Protein AF-A0A1B6P5V5-F1 (afdb_monomer_lite)

Foldseek 3Di:
DCPPDVPLVVLLVVLVVLLVVVVVVLVVVVVVVVVVDDPPPDPDDPVLVCLLVVLSVVLVVVSVVLSVVLVVLSVVQSVVCVVPVVCSVVNVVVSVVSVVVSVVSVVVSVVSNVVSDPPDD

InterPro domains:
  IPR000245 V-ATPase proteolipid subunit [PR00122] (13-37)
  IPR000245 V-ATPase proteolipid subunit [PR00122] (64-90)
  IPR000245 V-ATPase proteolipid subunit [PR00122] (91-114)
  IPR002379 V-ATPase proteolipid subunit C-like domain [PF00137] (57-112)
  IPR011555 V-ATPase proteolipid subunit C, eukaryotic [TIGR01100] (1-78)
  IPR035921 F/V-ATP synthase subunit C superfamily [G3DSA:1.20.120.610] (1-117)
  IPR035921 F/V-ATP synthase subunit C superfamily [SSF81333] (44-113)

Radius of gyration: 19.54 Å; chains: 1; bounding box: 45×22×52 Å

Sequence (121 aa):
MGVMCLKLVMKSIIPVVMAEVLGICGLIITIIISTRINPKAKPYYLFDGYVHLSSRLACGLARLTADMAIDIIRDAGVRANAQQPRLFVGMILILIFAEALTLYGLIVDIILSSSCWPISR

Organism: Sorghum bicolor (NCBI:txid4558)

Secondary structure (DSSP, 8-state):
-TTS-HHHHHHHHHHHHHHHHHHHHHHHHHHHHHTT--TTTS---HHHHHHHHHHHHHHHHHHHHHHHHHHHHHHHHHHHHHH-GGGHHHHHHHHHHHHHHHHHHHHHHHHHHHHTS----

Structure (mmCIF, N/CA/C/O backbone):
data_AF-A0A1B6P5V5-F1
#
_entry.id   AF-A0A1B6P5V5-F1
#
loop_
_atom_site.group_PDB
_atom_site.id
_atom_site.type_symbol
_atom_site.label_atom_id
_atom_site.label_alt_id
_atom_site.label_comp_id
_atom_site.label_asym_id
_atom_site.label_entity_id
_atom_site.label_seq_id
_atom_site.pdbx_PDB_ins_code
_atom_site.Cartn_x
_atom_site.Cartn_y
_atom_site.Cartn_z
_atom_site.occupancy
_atom_site.B_iso_or_equiv
_atom_site.auth_seq_id
_atom_site.auth_comp_id
_atom_site.auth_asym_id
_atom_site.auth_atom_id
_atom_site.pdbx_PDB_model_num
ATOM 1 N N . MET A 1 1 ? -16.872 11.939 19.122 1.00 52.88 1 MET A N 1
ATOM 2 C CA . MET A 1 1 ? -16.879 10.910 20.195 1.00 52.88 1 MET A CA 1
ATOM 3 C C . MET A 1 1 ? -15.511 10.673 20.867 1.00 52.88 1 MET A C 1
ATOM 5 O O . MET A 1 1 ? -15.447 9.854 21.771 1.00 52.88 1 MET A O 1
ATOM 9 N N . GLY A 1 2 ? -14.435 11.410 20.540 1.00 49.72 2 GLY A N 1
ATOM 10 C CA . GLY A 1 2 ? -13.109 11.220 21.172 1.00 49.72 2 GLY A CA 1
ATOM 11 C C . GLY A 1 2 ? -12.914 11.842 22.566 1.00 49.72 2 GLY A C 1
ATOM 12 O O . GLY A 1 2 ? -11.934 11.532 23.232 1.00 49.72 2 GLY A O 1
ATOM 13 N N . VAL A 1 3 ? -13.840 12.688 23.033 1.00 54.84 3 VAL A N 1
ATOM 14 C CA . VAL A 1 3 ? -13.681 13.460 24.286 1.00 54.84 3 VAL A CA 1
ATOM 15 C C . VAL A 1 3 ? -14.043 12.644 25.538 1.00 54.84 3 VAL A C 1
ATOM 17 O O . VAL A 1 3 ? -13.589 12.957 26.630 1.00 54.84 3 VAL A O 1
ATOM 20 N N . MET A 1 4 ? -14.814 11.558 25.398 1.00 63.72 4 MET A N 1
ATOM 21 C CA . MET A 1 4 ? -15.347 10.815 26.550 1.00 63.72 4 MET A CA 1
ATOM 22 C C . MET A 1 4 ? -14.421 9.701 27.073 1.00 63.72 4 MET A C 1
ATOM 24 O O . MET A 1 4 ? -14.605 9.260 28.202 1.00 63.72 4 MET A O 1
ATOM 28 N N . CYS A 1 5 ? -13.425 9.240 26.296 1.00 58.44 5 CYS A N 1
ATOM 29 C CA . CYS A 1 5 ? -12.502 8.162 26.693 1.00 58.44 5 CYS A CA 1
ATOM 30 C C . CYS A 1 5 ? -11.156 8.220 25.935 1.00 58.44 5 CYS A C 1
ATOM 32 O O . CYS A 1 5 ? -11.003 7.619 24.871 1.00 58.44 5 CYS A O 1
ATOM 34 N N . LEU A 1 6 ? -10.135 8.852 26.529 1.00 65.00 6 LEU A N 1
ATOM 35 C CA . LEU A 1 6 ? -8.777 8.952 25.957 1.00 65.00 6 LEU A CA 1
ATOM 36 C C . LEU A 1 6 ? -8.123 7.575 25.695 1.00 65.00 6 LEU A C 1
ATOM 38 O O . LEU A 1 6 ? -7.358 7.403 24.748 1.00 65.00 6 LEU A O 1
ATOM 42 N N . LYS A 1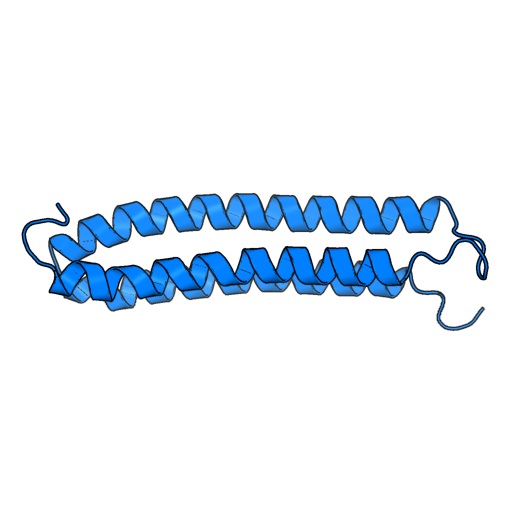 7 ? -8.483 6.556 26.489 1.00 69.50 7 LYS A N 1
ATOM 43 C CA . LYS A 1 7 ? -8.014 5.166 26.320 1.00 69.50 7 LYS A CA 1
ATOM 44 C C . LYS A 1 7 ? -8.419 4.542 24.977 1.00 69.50 7 LYS A C 1
ATOM 46 O O . LYS A 1 7 ? -7.716 3.662 24.488 1.00 69.50 7 LYS A O 1
ATOM 51 N N . LEU A 1 8 ? -9.532 4.979 24.380 1.00 69.81 8 LEU A N 1
ATOM 52 C CA . LEU A 1 8 ? -9.984 4.499 23.068 1.00 69.81 8 LEU A CA 1
ATOM 53 C C . LEU A 1 8 ? -9.192 5.157 21.928 1.00 69.81 8 LEU A C 1
ATOM 55 O O . LEU A 1 8 ? -8.852 4.473 20.967 1.00 69.81 8 LEU A O 1
ATOM 59 N N . VAL A 1 9 ? -8.813 6.433 22.092 1.00 72.81 9 VAL A N 1
ATO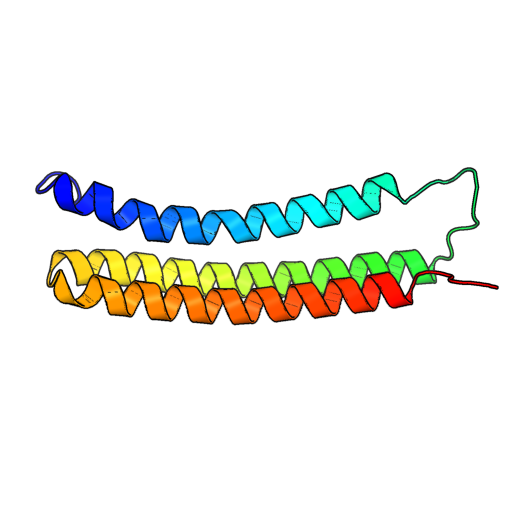M 60 C CA . VAL A 1 9 ? -8.004 7.197 21.123 1.00 72.81 9 VAL A CA 1
ATOM 61 C C . VAL A 1 9 ? -6.618 6.575 20.930 1.00 72.81 9 VAL A C 1
ATOM 63 O O . VAL A 1 9 ? -6.175 6.385 19.798 1.00 72.81 9 VAL A O 1
ATOM 66 N N . MET A 1 10 ? -5.956 6.180 22.023 1.00 74.06 10 MET A N 1
ATOM 67 C CA . MET A 1 10 ? -4.644 5.519 21.956 1.00 74.06 10 MET A CA 1
ATOM 68 C C . MET A 1 10 ? -4.679 4.174 21.216 1.00 74.06 10 MET A C 1
ATOM 70 O O . MET A 1 10 ? -3.697 3.799 20.587 1.00 74.06 10 MET A O 1
ATOM 74 N N . LYS A 1 11 ? -5.803 3.447 21.247 1.00 77.00 11 LYS A N 1
ATOM 75 C CA . LYS A 1 11 ? -5.957 2.185 20.501 1.00 77.00 11 LYS A CA 1
ATOM 76 C C . LYS A 1 11 ? -6.272 2.402 19.022 1.00 77.00 11 LYS A C 1
ATOM 78 O O . LYS A 1 11 ? -5.837 1.610 18.192 1.00 77.00 11 LYS A O 1
ATOM 83 N N . SER A 1 12 ? -6.988 3.470 18.676 1.00 76.75 12 SER A N 1
ATOM 84 C CA . SER A 1 12 ? -7.317 3.798 17.283 1.00 76.75 12 SER A CA 1
ATOM 85 C C . SER A 1 12 ? -6.139 4.331 16.463 1.00 76.75 12 SER A C 1
ATOM 87 O O . SER A 1 12 ? -6.251 4.393 15.245 1.00 76.75 12 SER A O 1
ATOM 89 N N . ILE A 1 13 ? -5.004 4.674 17.084 1.00 84.38 13 ILE A N 1
ATOM 90 C CA . ILE A 1 13 ? -3.832 5.158 16.338 1.00 84.38 13 ILE A CA 1
ATOM 91 C C . ILE A 1 13 ? -3.097 4.037 15.591 1.00 84.38 13 ILE A C 1
ATOM 93 O O . ILE A 1 13 ? -2.503 4.274 14.547 1.00 84.38 13 ILE A O 1
ATOM 97 N N . ILE A 1 14 ? -3.187 2.798 16.081 1.00 84.94 14 ILE A N 1
ATOM 98 C CA . ILE A 1 14 ? -2.543 1.623 15.477 1.00 84.94 14 ILE A CA 1
ATOM 99 C C . ILE A 1 14 ? -2.997 1.419 14.016 1.00 84.94 14 ILE A C 1
ATOM 101 O O . ILE A 1 14 ? -2.139 1.393 13.137 1.00 84.94 14 ILE A O 1
ATOM 105 N N . PRO A 1 15 ? -4.307 1.346 13.701 1.00 79.31 15 PRO A N 1
ATOM 106 C CA . PRO A 1 15 ? -4.772 1.237 12.314 1.00 79.31 15 PRO A CA 1
ATOM 107 C C . PRO A 1 15 ? -4.547 2.510 11.481 1.00 79.31 15 PRO A C 1
ATOM 109 O O . PRO A 1 15 ? -4.620 2.453 10.256 1.00 79.31 15 PRO A O 1
ATOM 112 N N . VAL A 1 16 ? -4.276 3.660 12.112 1.00 83.25 16 VAL A N 1
ATOM 113 C CA . VAL A 1 16 ? -3.870 4.873 11.386 1.00 83.25 16 VAL A CA 1
ATOM 114 C C . VAL A 1 16 ? -2.460 4.726 10.835 1.00 83.25 16 VAL A C 1
ATOM 116 O O . VAL A 1 16 ? -2.259 4.940 9.644 1.00 83.25 16 VAL A O 1
ATOM 119 N N . VAL A 1 17 ? -1.520 4.290 11.673 1.00 86.50 17 VAL A N 1
ATOM 120 C CA . VAL A 1 17 ? -0.117 4.109 11.278 1.00 86.50 17 VAL A CA 1
ATOM 121 C C . VAL A 1 17 ? 0.035 3.013 10.219 1.00 86.50 17 VAL A C 1
ATOM 123 O O . VAL A 1 17 ? 0.844 3.160 9.311 1.00 86.50 17 VAL A O 1
ATOM 126 N N . MET A 1 18 ? -0.765 1.942 10.276 1.00 75.06 18 MET A N 1
ATOM 127 C CA . MET A 1 18 ? -0.706 0.878 9.259 1.00 75.06 18 MET A CA 1
ATOM 128 C C . MET A 1 18 ? -1.074 1.393 7.856 1.00 75.06 18 MET A C 1
ATOM 130 O O . MET A 1 18 ? -0.394 1.073 6.890 1.00 75.06 18 MET A O 1
ATOM 134 N N . ALA A 1 19 ? -2.059 2.292 7.746 1.00 76.56 19 ALA A N 1
ATOM 135 C CA . ALA A 1 19 ? -2.405 2.909 6.463 1.00 76.56 19 ALA A CA 1
ATOM 136 C C . ALA A 1 19 ? -1.294 3.830 5.911 1.00 76.56 19 ALA A C 1
ATOM 138 O O . ALA A 1 19 ? -1.205 4.041 4.705 1.00 76.56 19 ALA A O 1
ATOM 139 N N . GLU A 1 20 ? -0.434 4.383 6.772 1.00 82.38 20 GLU A N 1
ATOM 140 C CA . GLU A 1 20 ? 0.626 5.314 6.363 1.00 82.38 20 GLU A CA 1
ATOM 141 C C . GLU A 1 20 ? 1.791 4.606 5.649 1.00 82.38 20 GLU A C 1
ATOM 143 O O . GLU A 1 20 ? 2.368 5.142 4.698 1.00 82.38 20 GLU A O 1
ATOM 148 N N . VAL A 1 21 ? 2.123 3.378 6.060 1.00 84.31 21 VAL A N 1
ATOM 149 C CA . VAL A 1 21 ? 3.311 2.657 5.572 1.00 84.31 21 VAL A CA 1
ATOM 150 C C . VAL A 1 21 ? 3.253 2.392 4.062 1.00 84.31 21 VAL A C 1
ATOM 152 O O . VAL A 1 21 ? 4.272 2.536 3.377 1.00 84.31 21 VAL A O 1
ATOM 155 N N . LEU A 1 22 ? 2.075 2.095 3.497 1.00 78.62 22 LEU A N 1
ATOM 156 C CA . LEU A 1 22 ? 1.934 1.895 2.047 1.00 78.62 22 LEU A CA 1
ATOM 157 C C . LEU A 1 22 ? 2.254 3.152 1.230 1.00 78.62 22 LEU A C 1
ATOM 159 O O . LEU A 1 22 ? 2.779 3.041 0.114 1.00 78.62 22 LEU A O 1
ATOM 163 N N . GLY A 1 23 ? 1.977 4.341 1.772 1.00 82.19 23 GLY A N 1
ATOM 164 C CA . GLY A 1 23 ? 2.325 5.609 1.132 1.00 82.19 23 GLY A CA 1
ATOM 165 C C . GLY A 1 23 ? 3.839 5.748 0.963 1.00 82.19 23 GLY A C 1
ATOM 166 O O . GLY A 1 23 ? 4.332 6.075 -0.122 1.00 82.19 23 GLY A O 1
ATOM 167 N N . ILE A 1 24 ? 4.592 5.378 2.001 1.00 88.06 24 ILE A N 1
ATOM 168 C CA . ILE A 1 24 ? 6.060 5.416 2.008 1.00 88.06 24 ILE A CA 1
ATOM 169 C C . ILE A 1 24 ? 6.628 4.438 0.97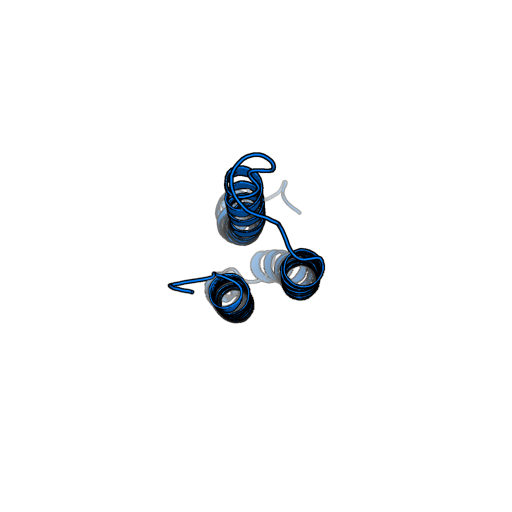2 1.00 88.06 24 ILE A C 1
ATOM 171 O O . ILE A 1 24 ? 7.559 4.779 0.237 1.00 88.06 24 ILE A O 1
ATOM 175 N N . CYS A 1 25 ? 6.030 3.250 0.830 1.00 82.12 25 CYS A N 1
ATOM 176 C CA . CYS A 1 25 ? 6.442 2.286 -0.190 1.00 82.12 25 CYS A CA 1
ATOM 177 C C . CYS A 1 25 ? 6.336 2.850 -1.617 1.00 82.12 25 CYS A C 1
ATOM 179 O O . CYS A 1 25 ? 7.142 2.495 -2.466 1.00 82.12 25 CYS A O 1
ATOM 181 N N . GLY A 1 26 ? 5.363 3.719 -1.914 1.00 80.12 26 GLY A N 1
ATOM 182 C CA . GLY A 1 26 ? 5.238 4.354 -3.237 1.00 80.12 26 GLY A CA 1
ATOM 183 C C . GLY A 1 26 ? 6.318 5.410 -3.495 1.00 80.12 26 GLY A C 1
ATOM 184 O O . GLY A 1 26 ? 6.884 5.487 -4.592 1.00 80.12 26 GLY A O 1
ATOM 185 N N . LEU A 1 27 ? 6.653 6.181 -2.457 1.00 86.00 27 LEU A N 1
ATOM 186 C CA . LEU A 1 27 ? 7.704 7.195 -2.507 1.00 86.00 27 LEU A CA 1
ATOM 187 C C . LEU A 1 27 ? 9.0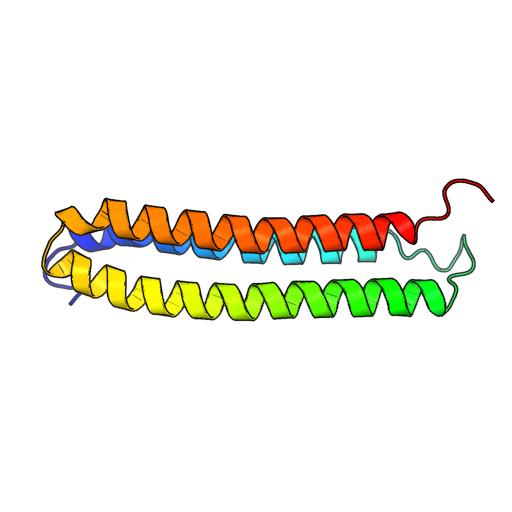83 6.567 -2.741 1.00 86.00 27 LEU A C 1
ATOM 189 O O . LEU A 1 27 ? 9.819 7.015 -3.622 1.00 86.00 27 LEU A O 1
ATOM 193 N N . ILE A 1 28 ? 9.409 5.498 -2.007 1.00 87.19 28 ILE A N 1
ATOM 194 C CA . ILE A 1 28 ? 10.696 4.797 -2.125 1.00 87.19 28 ILE A CA 1
ATOM 195 C C . ILE A 1 28 ? 10.947 4.367 -3.574 1.00 87.19 28 ILE A C 1
ATOM 197 O O . ILE A 1 28 ? 12.037 4.584 -4.101 1.00 87.19 28 ILE A O 1
ATOM 201 N N . ILE A 1 29 ? 9.947 3.809 -4.258 1.00 81.06 29 ILE A N 1
ATOM 202 C CA . ILE A 1 29 ? 10.176 3.276 -5.604 1.00 81.06 29 ILE A CA 1
ATOM 203 C C . ILE A 1 29 ? 10.261 4.386 -6.660 1.00 81.06 29 ILE A C 1
ATOM 205 O O . ILE A 1 29 ? 11.028 4.274 -7.618 1.00 81.06 29 ILE A O 1
ATOM 209 N N . THR A 1 30 ? 9.563 5.505 -6.452 1.00 84.44 30 THR A N 1
ATOM 210 C CA . THR A 1 30 ? 9.750 6.713 -7.273 1.00 84.44 30 THR A CA 1
ATOM 211 C C . THR A 1 30 ? 11.190 7.230 -7.172 1.00 84.44 30 THR A C 1
ATOM 213 O O . THR A 1 30 ? 11.817 7.527 -8.191 1.00 84.44 30 THR A O 1
ATOM 216 N N . ILE A 1 31 ? 11.755 7.269 -5.960 1.00 87.75 31 ILE A N 1
ATOM 217 C CA . ILE A 1 31 ? 13.148 7.684 -5.731 1.00 87.75 31 ILE A CA 1
ATOM 218 C C . ILE A 1 31 ? 14.125 6.705 -6.399 1.00 87.75 31 ILE A C 1
ATOM 220 O O . ILE A 1 31 ? 15.071 7.138 -7.059 1.00 87.75 31 ILE A O 1
ATOM 224 N N . ILE A 1 32 ? 13.881 5.393 -6.301 1.00 84.81 32 ILE A N 1
ATOM 225 C CA . ILE A 1 32 ? 14.722 4.372 -6.947 1.00 84.81 32 ILE A CA 1
ATOM 226 C C . ILE A 1 32 ? 14.788 4.594 -8.463 1.00 84.81 32 ILE A C 1
ATOM 228 O O . ILE A 1 32 ? 15.879 4.551 -9.022 1.00 84.81 32 ILE A O 1
ATOM 232 N N . ILE A 1 33 ? 13.674 4.891 -9.136 1.00 79.75 33 ILE A N 1
ATOM 233 C CA . ILE A 1 33 ? 13.703 5.180 -10.580 1.00 79.75 33 ILE A CA 1
ATOM 234 C C . ILE A 1 33 ? 14.433 6.493 -10.873 1.00 79.75 33 ILE A C 1
ATOM 236 O O . ILE A 1 33 ? 15.261 6.537 -11.780 1.00 79.75 33 ILE A O 1
ATOM 240 N N . SER A 1 34 ? 14.182 7.542 -10.087 1.00 82.50 34 SER A N 1
ATOM 241 C CA . SER A 1 34 ? 14.809 8.856 -10.283 1.00 82.50 34 SER A CA 1
ATOM 242 C C . SER A 1 34 ? 16.339 8.785 -10.210 1.00 82.50 34 SER A C 1
ATOM 244 O O . SER A 1 34 ? 17.039 9.359 -11.041 1.00 82.50 34 SER A O 1
ATOM 246 N N . THR A 1 35 ? 16.878 7.977 -9.291 1.00 82.06 35 THR A N 1
ATOM 247 C CA . THR A 1 35 ? 18.333 7.745 -9.185 1.00 82.06 35 THR A CA 1
ATOM 248 C C . THR A 1 35 ? 18.928 6.929 -10.340 1.00 82.06 35 THR A C 1
ATOM 250 O O . THR A 1 35 ? 20.148 6.887 -10.497 1.00 82.06 35 THR A O 1
ATOM 253 N N . ARG A 1 36 ? 18.097 6.268 -11.156 1.00 72.38 36 ARG A N 1
ATOM 254 C CA . ARG A 1 36 ? 18.528 5.351 -12.226 1.00 72.38 36 ARG A CA 1
ATOM 255 C C . ARG A 1 36 ? 18.458 5.967 -13.622 1.00 72.38 36 ARG A C 1
ATOM 257 O O . ARG A 1 36 ? 19.077 5.428 -14.539 1.00 72.38 36 ARG A O 1
ATOM 264 N N . ILE A 1 37 ? 17.765 7.092 -13.792 1.00 72.50 37 ILE A N 1
ATOM 265 C CA . ILE A 1 37 ? 17.727 7.834 -15.056 1.00 72.50 37 ILE A CA 1
ATOM 266 C C . ILE A 1 37 ? 19.037 8.621 -15.188 1.00 72.50 37 ILE A C 1
ATOM 268 O O . ILE A 1 37 ? 19.188 9.707 -14.634 1.00 72.50 37 ILE A O 1
ATOM 272 N N . ASN A 1 38 ? 20.011 8.064 -15.915 1.00 69.75 38 ASN A N 1
ATOM 273 C CA . ASN A 1 38 ? 21.263 8.751 -16.231 1.00 69.75 38 ASN A CA 1
ATOM 274 C C . ASN A 1 38 ? 21.326 9.100 -17.731 1.00 69.75 38 ASN A C 1
ATOM 276 O O . ASN A 1 38 ? 21.631 8.222 -18.543 1.00 69.75 38 ASN A O 1
ATOM 280 N N . PRO A 1 39 ? 21.100 10.371 -18.112 1.00 64.94 39 PRO A N 1
ATOM 281 C CA . PRO A 1 39 ? 21.073 10.798 -19.512 1.00 64.94 39 PRO A CA 1
ATOM 282 C C . PRO A 1 39 ? 22.454 10.815 -20.194 1.00 64.94 39 PRO A C 1
ATOM 284 O O . PRO A 1 39 ? 22.535 11.124 -21.378 1.00 64.94 39 PRO A O 1
ATOM 287 N N . LYS A 1 40 ? 23.549 10.514 -19.476 1.00 59.75 40 LYS A N 1
ATOM 288 C CA . LYS A 1 40 ? 24.925 10.618 -19.996 1.00 59.75 40 LYS A CA 1
ATOM 289 C C . LYS A 1 40 ? 25.576 9.281 -20.371 1.00 59.75 40 LYS A C 1
ATOM 291 O O . LYS A 1 40 ? 26.622 9.304 -21.007 1.00 59.75 40 LYS A O 1
ATOM 296 N N . ALA A 1 41 ? 25.007 8.139 -19.969 1.00 60.66 41 ALA A N 1
ATOM 297 C CA . ALA A 1 41 ? 25.694 6.840 -20.051 1.00 60.66 41 ALA A CA 1
ATOM 298 C C . ALA A 1 41 ? 24.954 5.740 -20.840 1.00 60.66 41 ALA A C 1
ATOM 300 O O . ALA A 1 41 ? 25.599 4.783 -21.261 1.00 60.66 41 ALA A O 1
ATOM 301 N N . LYS A 1 42 ? 23.631 5.837 -21.047 1.00 62.94 42 LYS A N 1
ATOM 302 C CA . LYS A 1 42 ? 22.842 4.846 -21.807 1.00 62.94 42 LYS A CA 1
ATOM 303 C C . LYS A 1 42 ? 21.761 5.536 -22.650 1.00 62.94 42 LYS A C 1
ATOM 305 O O . LYS A 1 42 ? 21.105 6.436 -22.125 1.00 62.94 42 LYS A O 1
ATOM 310 N N . PRO A 1 43 ? 21.541 5.128 -23.915 1.00 64.31 43 PRO A N 1
ATOM 311 C CA . PRO A 1 43 ? 20.389 5.589 -24.678 1.00 64.31 43 PRO A CA 1
ATOM 312 C C . PRO A 1 43 ? 19.116 5.046 -24.021 1.00 64.31 43 PRO A C 1
ATOM 314 O O . PRO A 1 43 ? 18.904 3.838 -23.963 1.00 64.31 43 PRO A O 1
ATOM 317 N N . TYR A 1 44 ? 18.299 5.947 -23.479 1.00 67.81 44 TYR A N 1
ATOM 318 C CA . TYR A 1 44 ? 16.991 5.615 -22.925 1.00 67.81 44 TYR A CA 1
ATOM 319 C C . TYR A 1 44 ? 16.020 5.458 -24.098 1.00 67.81 44 TYR A C 1
ATOM 321 O O . TYR A 1 44 ? 15.757 6.430 -24.812 1.00 67.81 44 TYR A O 1
ATOM 329 N N . TYR A 1 45 ? 15.522 4.248 -24.345 1.00 77.88 45 TYR A N 1
ATOM 330 C CA . TYR A 1 45 ? 14.522 4.056 -25.390 1.00 77.88 45 TYR A CA 1
ATOM 331 C C . TYR A 1 45 ? 13.171 4.603 -24.914 1.00 77.88 45 TYR A C 1
ATOM 333 O O . TYR A 1 45 ? 12.811 4.489 -23.743 1.00 77.88 45 TYR A O 1
ATOM 341 N N . LEU A 1 46 ? 12.386 5.172 -25.836 1.00 79.75 46 LEU A N 1
ATOM 342 C CA . LEU A 1 46 ? 11.011 5.622 -25.563 1.00 79.75 46 LEU A CA 1
ATOM 343 C C . LEU A 1 46 ? 10.162 4.506 -24.933 1.00 79.75 46 LEU A C 1
ATOM 345 O O . LEU A 1 46 ? 9.342 4.774 -24.058 1.00 79.75 46 LEU A O 1
ATOM 349 N N . PHE A 1 47 ? 10.404 3.256 -25.338 1.00 80.06 47 PHE A N 1
ATOM 350 C CA . PHE A 1 47 ? 9.745 2.077 -24.785 1.00 80.06 47 PHE A CA 1
ATOM 351 C C . PHE A 1 47 ? 9.987 1.917 -23.275 1.00 80.06 47 PHE A C 1
ATOM 353 O O . PHE A 1 47 ? 9.023 1.718 -22.538 1.00 80.06 47 PHE A O 1
ATOM 360 N N . ASP A 1 48 ? 11.221 2.108 -22.795 1.00 80.44 48 ASP A N 1
ATOM 361 C CA . ASP A 1 48 ? 11.537 2.002 -21.363 1.00 80.44 48 ASP A CA 1
ATOM 362 C C . ASP A 1 48 ? 10.805 3.077 -20.545 1.00 80.44 48 ASP A C 1
ATOM 364 O O . ASP A 1 48 ? 10.266 2.812 -19.468 1.00 80.44 48 ASP A O 1
ATOM 368 N N . GLY A 1 49 ? 10.707 4.294 -21.092 1.00 82.56 49 GLY A N 1
ATOM 369 C CA . GLY A 1 49 ? 9.949 5.388 -20.483 1.00 82.56 49 GLY A CA 1
ATOM 370 C C . GLY A 1 49 ? 8.455 5.077 -20.344 1.00 82.56 49 GLY A C 1
ATOM 371 O O . GLY A 1 49 ? 7.879 5.294 -19.276 1.00 82.56 49 GLY A O 1
ATOM 372 N N . TYR A 1 50 ? 7.828 4.524 -21.389 1.00 84.38 50 TYR A N 1
ATOM 373 C CA . TYR A 1 50 ? 6.412 4.140 -21.345 1.00 84.38 50 TYR A CA 1
ATOM 374 C C . TYR A 1 50 ? 6.145 2.968 -20.401 1.00 84.38 50 TYR A C 1
ATOM 376 O O . TYR A 1 50 ? 5.118 2.976 -19.719 1.00 84.38 50 TYR A O 1
ATOM 384 N N . VAL A 1 51 ? 7.052 1.989 -20.320 1.00 84.50 51 VAL A N 1
ATOM 385 C CA . VAL A 1 51 ? 6.930 0.857 -19.390 1.00 84.50 51 VAL A CA 1
ATOM 386 C C . VAL A 1 51 ? 7.016 1.343 -17.944 1.00 84.50 51 VAL A C 1
ATOM 388 O O . VAL A 1 51 ? 6.135 1.024 -17.145 1.00 84.50 51 VAL A O 1
ATOM 391 N N . HIS A 1 52 ? 8.003 2.179 -17.606 1.00 85.69 52 HIS A N 1
ATOM 392 C CA . HIS A 1 52 ? 8.125 2.741 -16.259 1.00 85.69 52 HIS A CA 1
ATOM 393 C C . HIS A 1 52 ? 6.935 3.629 -15.877 1.00 85.69 52 HIS A C 1
ATOM 395 O O . HIS A 1 52 ? 6.435 3.517 -14.757 1.00 85.69 52 HIS A O 1
ATOM 401 N N . LEU A 1 53 ? 6.448 4.472 -16.793 1.00 86.62 53 LEU A N 1
ATOM 402 C CA . LEU A 1 53 ? 5.285 5.328 -16.551 1.00 86.62 53 LEU A CA 1
ATOM 403 C C . LEU A 1 53 ? 4.007 4.502 -16.345 1.00 86.62 53 LEU A C 1
ATOM 405 O O . LEU A 1 53 ? 3.287 4.715 -15.371 1.00 86.62 53 LEU A O 1
ATOM 409 N N . SER A 1 54 ? 3.738 3.545 -17.238 1.00 88.12 54 SER A N 1
ATOM 410 C CA . SER A 1 54 ? 2.507 2.744 -17.212 1.00 88.12 54 SER A CA 1
ATOM 411 C C . SER A 1 54 ? 2.466 1.813 -16.005 1.00 88.12 54 SER A C 1
ATOM 413 O O . SER A 1 54 ? 1.434 1.717 -15.344 1.00 88.12 54 SER A O 1
ATOM 415 N N . SER A 1 55 ? 3.598 1.182 -15.674 1.00 87.12 55 SER A N 1
ATOM 416 C CA . SER A 1 55 ? 3.742 0.332 -14.488 1.00 87.12 55 SER A CA 1
ATOM 417 C C . SER A 1 55 ? 3.440 1.127 -13.212 1.00 87.12 55 SER A C 1
ATOM 419 O O . SER A 1 55 ? 2.544 0.768 -12.442 1.00 87.12 55 SER A O 1
ATOM 421 N N . ARG A 1 56 ? 4.105 2.284 -13.046 1.00 87.12 56 ARG A N 1
ATOM 422 C CA . ARG A 1 56 ? 3.956 3.153 -11.868 1.00 87.12 56 ARG A CA 1
ATOM 423 C C . ARG A 1 56 ? 2.539 3.679 -11.711 1.00 87.12 56 ARG A C 1
ATOM 425 O O . ARG A 1 56 ? 2.018 3.702 -10.598 1.00 87.12 56 ARG A O 1
ATOM 432 N N . LEU A 1 57 ? 1.924 4.103 -12.810 1.00 89.50 57 LEU A N 1
ATOM 433 C CA . LEU A 1 57 ? 0.581 4.668 -12.799 1.00 89.50 57 LEU A CA 1
ATOM 434 C C . LEU A 1 57 ? -0.471 3.595 -12.489 1.00 89.50 57 LEU A C 1
ATOM 436 O O . LEU A 1 57 ? -1.339 3.827 -11.650 1.00 89.50 57 LEU A O 1
ATOM 440 N N . ALA A 1 58 ? -0.353 2.401 -13.076 1.00 89.88 58 ALA A N 1
ATOM 441 C CA . ALA A 1 58 ? -1.251 1.283 -12.791 1.00 89.88 58 ALA A CA 1
ATOM 442 C C . ALA A 1 58 ? -1.166 0.835 -11.321 1.00 89.88 58 ALA A C 1
ATOM 444 O O . ALA A 1 58 ? -2.189 0.729 -10.644 1.00 89.88 58 ALA A O 1
ATOM 445 N N . CYS A 1 59 ? 0.047 0.633 -10.795 1.00 88.19 59 CYS A N 1
ATOM 446 C CA . CYS A 1 59 ? 0.239 0.246 -9.397 1.00 88.19 59 CYS A CA 1
ATOM 447 C C . CYS A 1 59 ? -0.179 1.353 -8.416 1.00 88.19 59 CYS A C 1
ATOM 449 O O . CYS A 1 59 ? -0.765 1.062 -7.372 1.00 88.19 59 CYS A O 1
ATOM 451 N N . GLY A 1 60 ? 0.108 2.618 -8.738 1.00 88.94 60 GLY A N 1
ATOM 452 C CA . GLY A 1 60 ? -0.266 3.767 -7.914 1.00 88.94 60 GLY A CA 1
ATOM 453 C C . GLY A 1 60 ? -1.782 3.935 -7.792 1.00 88.94 60 GLY A C 1
ATOM 454 O O . GLY A 1 60 ? -2.286 4.120 -6.687 1.00 88.94 60 GLY A O 1
ATOM 455 N N . LEU A 1 61 ? -2.519 3.797 -8.900 1.00 90.38 61 LEU A N 1
ATOM 456 C CA . LEU A 1 61 ? -3.986 3.864 -8.903 1.00 90.38 61 LEU A CA 1
ATOM 457 C C . LEU A 1 61 ? -4.633 2.669 -8.190 1.00 90.38 61 LEU A C 1
ATOM 459 O O . LEU A 1 61 ? -5.618 2.847 -7.470 1.00 90.38 61 LEU A O 1
ATOM 463 N N . ALA A 1 62 ? -4.068 1.467 -8.345 1.00 89.56 62 ALA A N 1
ATOM 464 C CA . ALA A 1 62 ? -4.525 0.282 -7.622 1.00 89.56 62 ALA A CA 1
ATOM 465 C C . ALA A 1 62 ? -4.388 0.465 -6.101 1.00 89.56 62 ALA A C 1
ATOM 467 O O . ALA A 1 62 ? -5.345 0.224 -5.365 1.00 89.56 62 ALA A O 1
ATOM 468 N N . ARG A 1 63 ? -3.234 0.973 -5.638 1.00 87.62 63 ARG A N 1
ATOM 469 C CA . ARG A 1 63 ? -3.005 1.301 -4.222 1.00 87.62 63 ARG A CA 1
ATOM 470 C C . ARG A 1 63 ? -3.950 2.390 -3.725 1.00 87.62 63 ARG A C 1
ATOM 472 O O . ARG A 1 63 ? -4.559 2.207 -2.683 1.00 87.62 63 ARG A O 1
ATOM 479 N N . LEU A 1 64 ? -4.124 3.480 -4.473 1.00 89.69 64 LEU A N 1
ATOM 480 C CA . LEU A 1 64 ? -5.013 4.577 -4.072 1.00 89.69 64 LEU A CA 1
ATOM 481 C C . LEU A 1 64 ? -6.458 4.096 -3.878 1.00 89.69 64 LEU A C 1
ATOM 483 O O . LEU A 1 64 ? -7.115 4.467 -2.909 1.00 89.69 64 LEU A O 1
ATOM 487 N N . THR A 1 65 ? -6.936 3.234 -4.776 1.00 90.00 65 THR A N 1
ATOM 488 C CA . THR A 1 65 ? -8.290 2.669 -4.691 1.00 90.00 65 THR A CA 1
ATOM 489 C C . THR A 1 65 ? -8.435 1.736 -3.484 1.00 90.00 65 THR A C 1
ATOM 491 O O . THR A 1 65 ? -9.438 1.800 -2.773 1.00 90.00 65 THR A O 1
ATOM 494 N N . ALA A 1 66 ? -7.432 0.893 -3.225 1.00 88.12 66 ALA A N 1
ATOM 495 C CA . ALA A 1 66 ? -7.420 0.004 -2.066 1.00 88.12 66 ALA A CA 1
ATOM 496 C C . ALA A 1 66 ? -7.372 0.787 -0.743 1.00 88.12 66 ALA A C 1
ATOM 498 O O . ALA A 1 66 ? -8.169 0.518 0.154 1.00 88.12 66 ALA A O 1
ATOM 499 N N . ASP A 1 67 ? -6.511 1.801 -0.647 1.00 87.69 67 ASP A N 1
ATOM 500 C CA . ASP A 1 67 ? -6.362 2.636 0.547 1.00 87.69 67 ASP A CA 1
ATOM 501 C C . ASP A 1 67 ? -7.640 3.434 0.837 1.00 87.69 67 ASP A C 1
ATOM 503 O O . ASP A 1 67 ? -8.029 3.577 1.995 1.00 87.69 67 ASP A O 1
ATOM 507 N N . MET A 1 68 ? -8.356 3.881 -0.200 1.00 89.75 68 MET A N 1
ATOM 508 C CA . MET A 1 68 ? -9.652 4.541 -0.028 1.00 89.75 68 MET A CA 1
ATOM 509 C C . MET A 1 68 ? -10.713 3.587 0.541 1.00 89.75 68 MET A C 1
ATOM 511 O O . MET A 1 68 ? -11.494 3.979 1.407 1.00 89.75 68 MET A O 1
ATOM 515 N N . ALA A 1 69 ? -10.723 2.320 0.119 1.00 89.31 69 ALA A N 1
ATOM 516 C CA . ALA A 1 69 ? -11.602 1.311 0.708 1.00 89.31 69 ALA A CA 1
ATOM 517 C C . ALA A 1 69 ? -11.220 0.998 2.168 1.00 89.31 69 ALA A C 1
ATOM 519 O O . ALA A 1 69 ? -12.097 0.891 3.029 1.00 89.31 69 ALA A O 1
ATOM 520 N N . ILE A 1 70 ? -9.920 0.901 2.463 1.00 90.06 70 ILE A N 1
ATOM 521 C CA . ILE A 1 70 ? -9.394 0.687 3.818 1.00 90.06 70 ILE A CA 1
ATOM 522 C C . ILE A 1 70 ? -9.768 1.852 4.743 1.00 90.06 70 ILE A C 1
ATOM 524 O O . ILE A 1 70 ? -10.168 1.617 5.883 1.00 90.06 70 ILE A O 1
ATOM 528 N N . ASP A 1 71 ? -9.686 3.092 4.261 1.00 89.56 71 ASP A N 1
ATOM 529 C CA . ASP A 1 71 ? -10.035 4.288 5.031 1.00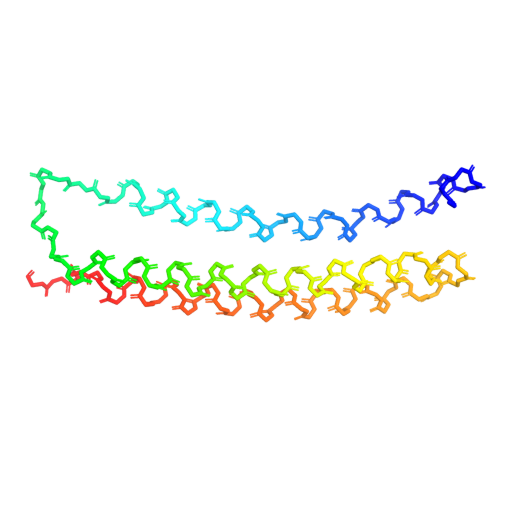 89.56 71 ASP A CA 1
ATOM 530 C C . ASP A 1 71 ? -11.509 4.281 5.465 1.00 89.56 71 ASP A C 1
ATOM 532 O O . ASP A 1 71 ? -11.816 4.488 6.642 1.00 89.56 71 ASP A O 1
ATOM 536 N N . ILE A 1 72 ? -12.412 3.910 4.554 1.00 90.25 72 ILE A N 1
ATOM 537 C CA . ILE A 1 72 ? -13.848 3.785 4.843 1.00 90.25 72 ILE A CA 1
ATOM 538 C C . ILE A 1 72 ? -14.103 2.683 5.884 1.00 90.25 72 ILE A C 1
ATOM 540 O O . ILE A 1 72 ? -14.866 2.881 6.835 1.00 90.25 72 ILE A O 1
ATOM 544 N N . ILE A 1 73 ? -13.447 1.524 5.740 1.00 89.56 73 ILE A N 1
ATOM 545 C CA . ILE A 1 73 ? -13.542 0.418 6.708 1.00 89.56 73 ILE A CA 1
ATOM 546 C C . ILE A 1 73 ? -13.000 0.853 8.075 1.00 89.56 73 ILE A C 1
ATOM 548 O O . ILE A 1 73 ? -13.554 0.476 9.108 1.00 89.56 73 ILE A O 1
ATOM 552 N N . ARG A 1 74 ? -11.945 1.671 8.098 1.00 88.56 74 ARG A N 1
ATOM 553 C CA . ARG A 1 74 ? -11.331 2.200 9.317 1.00 88.56 74 ARG A CA 1
ATOM 554 C C . ARG A 1 74 ? -12.244 3.196 10.029 1.00 88.56 74 ARG A C 1
ATOM 556 O O . ARG A 1 74 ? -12.399 3.069 11.241 1.00 88.56 74 ARG A O 1
ATOM 563 N N . ASP A 1 75 ? -12.881 4.131 9.322 1.00 88.00 75 ASP A N 1
ATOM 564 C CA . ASP A 1 75 ? -13.851 5.057 9.933 1.00 88.00 75 ASP A CA 1
ATOM 565 C C . ASP A 1 75 ? -15.027 4.293 10.563 1.00 88.00 75 ASP A C 1
ATOM 567 O O . ASP A 1 75 ? -15.336 4.445 11.753 1.00 88.00 75 ASP A O 1
ATOM 571 N N . ALA A 1 76 ? -15.625 3.380 9.792 1.00 89.00 76 ALA A N 1
ATOM 572 C CA . ALA A 1 76 ? -16.713 2.535 10.268 1.00 89.00 76 ALA A CA 1
ATOM 573 C C . ALA A 1 76 ? -16.272 1.642 11.443 1.00 89.00 76 ALA A C 1
ATOM 575 O O . ALA A 1 76 ? -17.000 1.487 12.428 1.00 89.00 76 ALA A O 1
ATOM 576 N N . GLY A 1 77 ? -15.058 1.096 11.373 1.00 87.38 77 GLY A N 1
ATOM 577 C CA . GLY A 1 77 ? -14.473 0.225 12.383 1.00 87.38 77 GLY A CA 1
ATOM 578 C C . GLY A 1 77 ? -14.169 0.944 13.698 1.00 87.38 77 GLY A C 1
ATOM 579 O O . GLY A 1 77 ? -14.477 0.413 14.765 1.00 87.38 77 GLY A O 1
ATOM 580 N N . VAL A 1 78 ? -13.659 2.180 13.657 1.00 85.25 78 VAL A N 1
ATOM 581 C CA . VAL A 1 78 ? -13.433 2.999 14.862 1.00 85.25 78 VAL A CA 1
ATOM 582 C C . VAL A 1 78 ? -14.760 3.325 15.548 1.00 85.25 78 VAL A C 1
ATOM 584 O O . VAL A 1 78 ? -14.861 3.230 16.775 1.00 85.25 78 VAL A O 1
ATOM 587 N N . ARG A 1 79 ? -15.804 3.640 14.772 1.00 85.31 79 ARG A N 1
ATOM 588 C CA . ARG A 1 79 ? -17.156 3.873 15.302 1.00 85.31 79 ARG A CA 1
ATOM 589 C C . ARG A 1 79 ? -17.770 2.614 15.919 1.00 85.31 79 ARG A C 1
ATOM 591 O O . ARG A 1 79 ? -18.353 2.700 16.999 1.00 85.31 79 ARG A O 1
ATOM 598 N N . ALA A 1 80 ? -17.607 1.448 15.292 1.00 85.88 80 ALA A N 1
ATOM 599 C CA . ALA A 1 80 ? -18.074 0.168 15.833 1.00 85.88 80 ALA A CA 1
ATOM 600 C C . ALA A 1 80 ? -17.305 -0.246 17.103 1.00 85.88 80 ALA A C 1
ATOM 602 O O . ALA A 1 80 ? -17.895 -0.719 18.076 1.00 85.88 80 ALA A O 1
ATOM 603 N N . ASN A 1 81 ? -15.995 0.005 17.136 1.00 82.94 81 ASN A N 1
ATOM 604 C CA . ASN A 1 81 ? -15.138 -0.264 18.288 1.00 82.94 81 ASN A CA 1
ATOM 605 C C . ASN A 1 81 ? -15.493 0.602 19.510 1.00 82.94 81 ASN A C 1
ATOM 607 O O . ASN A 1 81 ? -15.317 0.165 20.647 1.00 82.94 81 ASN A O 1
ATOM 611 N N . ALA A 1 82 ? -16.035 1.807 19.295 1.00 81.62 82 ALA A N 1
ATOM 612 C CA . ALA A 1 82 ? -16.551 2.649 20.375 1.00 81.62 82 ALA A CA 1
ATOM 613 C C . ALA A 1 82 ? -17.790 2.048 21.065 1.00 81.62 82 ALA A C 1
ATOM 615 O O . ALA A 1 82 ? -18.032 2.342 22.232 1.00 81.62 82 ALA A O 1
ATOM 616 N N . GLN A 1 83 ? -18.559 1.204 20.367 1.00 84.56 83 GLN A N 1
ATOM 617 C CA . GLN A 1 83 ? -19.721 0.511 20.933 1.00 84.56 83 GLN A CA 1
ATOM 618 C C . GLN A 1 83 ? -19.328 -0.826 21.577 1.00 84.56 83 GLN A C 1
ATOM 620 O O . GLN A 1 83 ? -19.811 -1.157 22.657 1.00 84.56 83 GLN A O 1
ATOM 625 N N . GLN A 1 84 ? -18.438 -1.591 20.934 1.00 82.69 84 GLN A N 1
ATOM 626 C CA . GLN A 1 84 ? -17.992 -2.912 21.388 1.00 82.69 84 GLN A CA 1
ATOM 627 C C . GLN A 1 84 ? -16.469 -3.069 21.188 1.00 82.69 84 GLN A C 1
ATOM 629 O O . GLN A 1 84 ? -16.024 -3.348 20.072 1.00 82.69 84 GLN A O 1
ATOM 634 N N . PRO A 1 85 ? -15.643 -3.007 22.254 1.00 78.31 85 PRO A N 1
ATOM 635 C CA . PRO A 1 85 ? -14.181 -3.086 22.131 1.00 78.31 85 PRO A CA 1
ATOM 636 C C . PRO A 1 85 ? -13.662 -4.472 21.702 1.00 78.31 85 PRO A C 1
ATOM 638 O O . PRO A 1 85 ? -12.481 -4.640 21.408 1.00 78.31 85 PRO A O 1
ATOM 641 N N . ARG A 1 86 ? -14.539 -5.484 21.670 1.00 83.12 86 ARG A N 1
ATOM 642 C CA . ARG A 1 86 ? -14.238 -6.858 21.234 1.00 83.12 86 ARG A CA 1
ATOM 643 C C . ARG A 1 86 ? -14.022 -6.954 19.717 1.00 83.12 86 ARG A C 1
ATOM 645 O O . ARG A 1 86 ? -13.366 -7.881 19.257 1.00 83.12 86 ARG A O 1
ATOM 652 N N . LEU A 1 87 ? -14.538 -5.987 18.954 1.00 84.44 87 LEU A N 1
ATOM 653 C CA . LEU A 1 87 ? -14.443 -5.933 17.489 1.00 84.44 87 LEU A CA 1
ATOM 654 C C . LEU A 1 87 ? -13.086 -5.408 16.986 1.00 84.44 87 LEU A C 1
ATOM 656 O O . LEU A 1 87 ? -12.794 -5.504 15.796 1.00 84.44 87 LEU A O 1
ATOM 660 N N . PHE A 1 88 ? -12.235 -4.896 17.883 1.00 83.00 88 PHE A N 1
ATOM 661 C CA . PHE A 1 88 ? -10.939 -4.304 17.543 1.00 83.00 88 PHE A CA 1
ATOM 662 C C . PHE A 1 88 ? -10.023 -5.250 16.754 1.00 83.00 88 PHE A C 1
ATOM 664 O O . PHE A 1 88 ? -9.422 -4.849 15.760 1.00 83.00 88 PHE A O 1
ATOM 671 N N . VAL A 1 89 ? -9.945 -6.517 17.172 1.00 88.81 89 VAL A N 1
ATOM 672 C CA . VAL A 1 89 ? -9.078 -7.519 16.528 1.00 88.81 89 VAL A CA 1
ATOM 673 C C . VAL A 1 89 ? -9.588 -7.870 15.127 1.00 88.81 89 VAL A C 1
ATOM 675 O O . VAL A 1 89 ? -8.791 -7.992 14.202 1.00 88.81 89 VAL A O 1
ATOM 678 N N . GLY A 1 90 ? -10.910 -7.969 14.951 1.00 89.25 90 GLY A N 1
ATOM 679 C CA . GLY A 1 90 ? -11.521 -8.245 13.647 1.00 89.25 90 GLY A CA 1
ATOM 680 C C . GLY A 1 90 ? -11.273 -7.124 12.637 1.00 89.25 90 GLY A C 1
ATOM 681 O O . GLY A 1 90 ? -10.920 -7.398 11.495 1.00 89.25 90 GLY A O 1
ATOM 682 N N . MET A 1 91 ? -11.369 -5.864 13.075 1.00 87.75 91 MET A N 1
ATOM 683 C CA . MET A 1 91 ? -11.034 -4.703 12.245 1.00 87.75 91 MET A CA 1
ATOM 684 C C . MET A 1 91 ? -9.572 -4.752 11.777 1.00 87.75 91 MET A C 1
ATOM 686 O O . MET A 1 91 ? -9.310 -4.604 10.588 1.00 87.75 91 MET A O 1
ATOM 690 N N . ILE A 1 92 ? -8.623 -5.010 12.685 1.00 89.31 92 ILE A N 1
ATOM 691 C CA . ILE A 1 92 ? -7.195 -5.102 12.337 1.00 89.31 92 ILE A CA 1
ATOM 692 C C . ILE A 1 92 ? -6.937 -6.225 11.325 1.00 89.31 92 ILE A C 1
ATOM 694 O O . ILE A 1 92 ? -6.187 -6.023 10.375 1.00 89.31 92 ILE A O 1
ATOM 698 N N . LEU A 1 93 ? -7.576 -7.386 11.489 1.00 90.19 93 LEU A N 1
ATOM 699 C CA . LEU A 1 93 ? -7.405 -8.512 10.570 1.00 90.19 93 LEU A CA 1
ATOM 700 C C . LEU A 1 93 ? -7.826 -8.155 9.135 1.00 90.19 93 LEU A C 1
ATOM 702 O O . LEU A 1 93 ? -7.110 -8.475 8.189 1.00 90.19 93 LEU A O 1
ATOM 706 N N . ILE A 1 94 ? -8.958 -7.460 8.977 1.00 89.81 94 ILE A N 1
ATOM 707 C CA . ILE A 1 94 ? -9.448 -7.006 7.666 1.00 89.81 94 ILE A CA 1
ATOM 708 C C . ILE A 1 94 ? -8.472 -5.997 7.047 1.00 89.81 94 ILE A C 1
ATOM 710 O O . ILE A 1 94 ? -8.169 -6.093 5.859 1.00 89.81 94 ILE A O 1
ATOM 714 N N . LEU A 1 95 ? -7.942 -5.071 7.855 1.00 88.06 95 LEU A N 1
ATOM 715 C CA . LEU A 1 95 ? -6.950 -4.088 7.411 1.00 88.06 95 LEU A CA 1
ATOM 716 C C . LEU A 1 95 ? -5.665 -4.756 6.889 1.00 88.06 95 LEU A C 1
ATOM 718 O O . LEU A 1 95 ? -5.182 -4.390 5.823 1.00 88.06 95 LEU A O 1
ATOM 722 N N . ILE A 1 96 ? -5.150 -5.774 7.585 1.00 90.31 96 ILE A N 1
ATOM 723 C CA . ILE A 1 96 ? -3.924 -6.484 7.178 1.00 90.31 96 ILE A CA 1
ATOM 724 C C . ILE A 1 96 ? -4.129 -7.259 5.866 1.00 90.31 96 ILE A C 1
ATOM 726 O O . ILE A 1 96 ? -3.258 -7.250 4.997 1.00 90.31 96 ILE A O 1
ATOM 730 N N . PHE A 1 97 ? -5.274 -7.926 5.689 1.00 88.69 97 PHE A N 1
ATOM 731 C CA . PHE A 1 97 ? -5.556 -8.643 4.439 1.00 88.69 97 PHE A CA 1
ATOM 732 C C . PHE A 1 97 ? -5.675 -7.702 3.239 1.00 88.69 97 PHE A C 1
ATOM 734 O O . PHE A 1 97 ? -5.187 -8.030 2.156 1.00 88.69 97 PHE A O 1
ATOM 741 N N . ALA A 1 98 ? -6.293 -6.536 3.431 1.00 87.00 98 ALA A N 1
ATOM 742 C CA . ALA A 1 98 ? -6.382 -5.517 2.393 1.00 87.00 98 ALA A CA 1
ATOM 743 C C . ALA A 1 98 ? -4.990 -4.990 1.998 1.00 87.00 98 ALA A C 1
ATOM 745 O O . ALA A 1 98 ? -4.686 -4.855 0.815 1.00 87.00 98 ALA A O 1
ATOM 746 N N . GLU A 1 99 ? -4.107 -4.784 2.974 1.00 86.00 99 GLU A N 1
ATOM 747 C CA . GLU A 1 99 ? -2.726 -4.363 2.735 1.00 86.00 99 GLU A CA 1
ATOM 748 C C . GLU A 1 99 ? -1.903 -5.416 1.970 1.00 86.00 99 GLU A C 1
ATOM 750 O O . GLU A 1 99 ? -1.160 -5.075 1.045 1.00 86.00 99 GLU A O 1
ATOM 755 N N . ALA A 1 100 ? -2.087 -6.706 2.269 1.00 89.25 100 ALA A N 1
ATOM 756 C CA . ALA A 1 100 ? -1.414 -7.792 1.555 1.00 89.25 100 ALA A CA 1
ATOM 757 C C . ALA A 1 100 ? -1.758 -7.826 0.050 1.00 89.25 100 ALA A C 1
ATOM 759 O O . ALA A 1 100 ? -0.878 -8.067 -0.782 1.00 89.25 100 ALA A O 1
ATOM 760 N N . LEU A 1 101 ? -3.013 -7.536 -0.315 1.00 87.00 101 LEU A N 1
ATOM 761 C CA . LEU A 1 101 ? -3.455 -7.436 -1.714 1.00 87.00 101 LEU A CA 1
ATOM 762 C C . LEU A 1 101 ? -2.736 -6.299 -2.454 1.00 87.00 101 LEU A C 1
ATOM 764 O O . LEU A 1 101 ? -2.277 -6.477 -3.584 1.00 87.00 101 LEU A O 1
ATOM 768 N N . THR A 1 102 ? -2.576 -5.148 -1.804 1.00 87.00 102 THR A N 1
ATOM 769 C CA . THR A 1 102 ? -1.873 -4.002 -2.388 1.00 87.00 102 THR A CA 1
ATOM 770 C C . THR A 1 102 ? -0.368 -4.250 -2.518 1.00 87.00 102 THR A C 1
ATOM 772 O O . THR A 1 102 ? 0.247 -3.844 -3.508 1.00 87.00 102 THR A O 1
ATOM 775 N N . LEU A 1 103 ? 0.245 -4.944 -1.553 1.00 87.88 103 LEU A N 1
ATOM 776 C CA . LEU A 1 103 ? 1.652 -5.347 -1.635 1.00 87.88 103 LEU A CA 1
ATOM 777 C C . LEU A 1 103 ? 1.908 -6.294 -2.812 1.00 87.88 103 LEU A C 1
ATOM 779 O O . LEU A 1 103 ? 2.934 -6.164 -3.478 1.00 87.88 103 LEU A O 1
ATOM 783 N N . TYR A 1 104 ? 0.968 -7.185 -3.130 1.00 88.38 104 TYR A N 1
ATOM 784 C CA . TYR A 1 104 ? 1.079 -8.038 -4.312 1.00 88.38 104 TYR A CA 1
ATOM 785 C C . TYR A 1 104 ? 1.145 -7.219 -5.612 1.00 88.38 104 TYR A C 1
ATOM 787 O O . TYR A 1 104 ? 2.008 -7.470 -6.454 1.00 88.38 104 TYR A O 1
ATOM 795 N N . GLY A 1 105 ? 0.319 -6.174 -5.743 1.00 85.12 105 GLY A N 1
ATOM 796 C CA . GLY A 1 105 ? 0.370 -5.252 -6.886 1.00 85.12 105 GLY A CA 1
ATOM 797 C C . GLY A 1 105 ? 1.719 -4.533 -7.027 1.00 85.12 105 GLY A C 1
ATOM 798 O O . GLY A 1 105 ? 2.241 -4.397 -8.134 1.00 85.12 105 GLY A O 1
ATOM 799 N N . LEU A 1 106 ? 2.330 -4.153 -5.900 1.00 85.38 106 LEU A N 1
ATOM 800 C CA . LEU A 1 106 ? 3.660 -3.535 -5.862 1.00 85.38 106 LEU A CA 1
ATOM 801 C C . LEU A 1 106 ? 4.763 -4.478 -6.357 1.00 85.38 106 LEU A C 1
ATOM 803 O O . LEU A 1 106 ? 5.674 -4.062 -7.068 1.00 85.38 106 LEU A O 1
ATOM 807 N N . ILE A 1 107 ? 4.691 -5.753 -5.977 1.00 88.50 107 ILE A N 1
ATOM 808 C CA . ILE A 1 107 ? 5.670 -6.764 -6.387 1.00 88.50 107 ILE A CA 1
ATOM 809 C C . ILE A 1 107 ? 5.619 -6.954 -7.906 1.00 88.50 107 ILE A C 1
ATOM 811 O O . ILE A 1 107 ? 6.664 -6.970 -8.557 1.00 88.50 107 ILE A O 1
ATOM 815 N N . VAL A 1 108 ? 4.417 -7.032 -8.485 1.00 87.50 108 VAL A N 1
ATOM 816 C CA . VAL A 1 108 ? 4.232 -7.166 -9.939 1.00 87.50 108 VAL A CA 1
ATOM 817 C C . VAL A 1 108 ? 4.798 -5.954 -10.692 1.00 87.50 108 VAL A C 1
ATOM 819 O O . VAL A 1 108 ? 5.498 -6.130 -11.688 1.00 87.50 108 VAL A O 1
ATOM 822 N N . ASP A 1 109 ? 4.578 -4.735 -10.191 1.00 85.94 109 ASP A N 1
ATOM 823 C CA . ASP A 1 109 ? 5.163 -3.505 -10.748 1.00 85.94 109 ASP A CA 1
ATOM 824 C C . ASP A 1 109 ? 6.700 -3.510 -10.733 1.00 85.94 109 ASP A C 1
ATOM 826 O O . ASP A 1 109 ? 7.346 -3.120 -11.713 1.00 85.94 109 ASP A O 1
ATOM 830 N N . ILE A 1 110 ? 7.302 -3.986 -9.640 1.00 84.25 110 ILE A N 1
ATOM 831 C CA . ILE A 1 110 ? 8.760 -4.093 -9.525 1.00 84.25 110 ILE A CA 1
ATOM 832 C C . ILE A 1 110 ? 9.297 -5.122 -10.522 1.00 84.25 110 ILE A C 1
ATOM 834 O O . ILE A 1 110 ? 10.314 -4.860 -11.164 1.00 84.25 110 ILE A O 1
ATOM 838 N N . ILE A 1 111 ? 8.623 -6.259 -10.707 1.00 86.38 111 ILE A N 1
ATOM 839 C CA . ILE A 1 111 ? 9.030 -7.289 -11.676 1.00 86.38 111 ILE A CA 1
ATOM 840 C C . ILE A 1 111 ? 8.945 -6.749 -13.110 1.00 86.38 111 ILE A C 1
ATOM 842 O O . ILE A 1 111 ? 9.886 -6.921 -13.887 1.00 86.38 111 ILE A O 1
ATOM 846 N N . LEU A 1 112 ? 7.865 -6.044 -13.456 1.00 82.94 112 LEU A N 1
ATOM 847 C CA . LEU A 1 112 ? 7.697 -5.431 -14.776 1.00 82.94 112 LEU A CA 1
ATOM 848 C C . LEU A 1 112 ? 8.766 -4.360 -15.041 1.00 82.94 112 LEU A C 1
ATOM 850 O O . LEU A 1 112 ? 9.422 -4.375 -16.083 1.00 82.94 112 LEU A O 1
ATOM 854 N N . SER A 1 113 ? 9.020 -3.495 -14.055 1.00 79.50 113 SER A N 1
ATOM 855 C CA . SER A 1 113 ? 10.094 -2.494 -14.109 1.00 79.50 113 SER A CA 1
ATOM 856 C C . SER A 1 113 ? 11.490 -3.128 -14.187 1.00 79.50 113 SER A C 1
ATOM 858 O O . SER A 1 113 ? 12.396 -2.543 -14.773 1.00 79.50 113 SER A O 1
ATOM 860 N N . SER A 1 114 ? 11.675 -4.320 -13.610 1.00 76.06 114 SER A N 1
ATOM 861 C CA . SER A 1 114 ? 12.939 -5.069 -13.657 1.00 76.06 114 SER A CA 1
ATOM 862 C C . SER A 1 114 ? 13.121 -5.836 -14.966 1.00 76.06 114 SER A C 1
ATOM 864 O O . SER A 1 114 ? 14.249 -6.077 -15.371 1.00 76.06 114 SER A O 1
ATOM 866 N N . SER A 1 115 ? 12.036 -6.191 -15.655 1.00 69.00 115 SER A N 1
ATOM 867 C CA . SER A 1 115 ? 12.076 -6.843 -16.976 1.00 69.00 115 SER A CA 1
ATOM 868 C C . SER A 1 115 ? 12.473 -5.866 -18.087 1.00 69.00 115 SER A C 1
ATOM 870 O O . SER A 1 115 ? 13.055 -6.259 -19.091 1.00 69.00 115 SER A O 1
ATOM 872 N N . CYS A 1 116 ? 12.197 -4.579 -17.869 1.00 60.62 116 CYS A N 1
ATOM 873 C CA . CYS A 1 116 ? 12.671 -3.456 -18.676 1.00 60.62 116 CYS A CA 1
ATOM 874 C C . CYS A 1 116 ? 14.195 -3.245 -18.567 1.00 60.62 116 CYS A C 1
ATOM 876 O O . CYS A 1 116 ? 14.796 -2.492 -19.326 1.00 60.62 116 CYS A O 1
ATOM 878 N N . TRP A 1 117 ? 14.841 -3.889 -17.590 1.00 52.62 117 TRP A N 1
ATOM 879 C CA . TRP A 1 117 ? 16.269 -3.759 -17.367 1.00 52.62 117 TRP A CA 1
ATOM 880 C C . TRP A 1 117 ? 17.052 -4.511 -18.453 1.00 52.62 117 TRP A C 1
ATOM 882 O O . TRP A 1 117 ? 16.910 -5.731 -18.570 1.00 52.62 117 TRP A O 1
ATOM 892 N N . PRO A 1 118 ? 17.964 -3.851 -19.189 1.00 46.84 118 PRO A N 1
ATOM 893 C CA . PRO A 1 118 ? 18.894 -4.549 -20.057 1.00 46.84 118 PRO A CA 1
ATOM 894 C C . PRO A 1 118 ? 19.960 -5.207 -19.172 1.00 46.84 118 PRO A C 1
ATOM 896 O O . PRO A 1 118 ? 21.022 -4.643 -18.896 1.00 46.84 118 PRO A O 1
ATOM 899 N N . ILE A 1 119 ? 19.666 -6.407 -18.673 1.00 46.75 119 ILE A N 1
ATOM 900 C CA . ILE A 1 119 ? 20.701 -7.364 -18.291 1.00 46.75 119 ILE A CA 1
ATOM 901 C C . ILE A 1 119 ? 21.189 -7.970 -19.610 1.00 46.75 119 ILE A C 1
ATOM 903 O 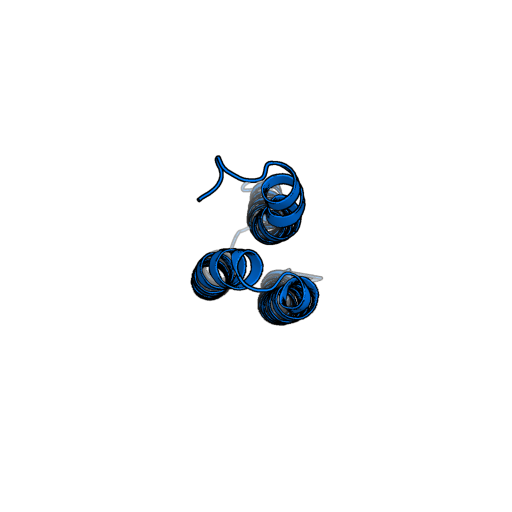O . ILE A 1 119 ? 20.516 -8.781 -20.231 1.00 46.75 119 ILE A O 1
ATOM 907 N N . SER A 1 120 ? 22.362 -7.498 -20.038 1.00 40.62 120 SER A N 1
ATOM 908 C CA . SER A 1 120 ? 23.185 -8.054 -21.117 1.00 40.62 120 SER A CA 1
ATOM 909 C C . SER A 1 120 ? 22.525 -8.139 -22.505 1.00 40.62 120 SER A C 1
ATOM 911 O O . SER A 1 120 ? 22.156 -9.216 -22.963 1.00 40.62 120 SER A O 1
ATOM 913 N N . ARG A 1 121 ? 22.478 -7.008 -23.216 1.00 36.41 121 ARG A N 1
ATOM 914 C CA . ARG A 1 121 ? 22.929 -6.909 -24.615 1.00 36.41 121 ARG A CA 1
ATOM 915 C C . ARG A 1 121 ? 23.557 -5.545 -24.850 1.00 36.41 121 ARG A C 1
ATOM 917 O O . ARG A 1 121 ? 23.067 -4.574 -24.231 1.00 36.41 121 ARG A O 1
#

pLDDT: mean 80.04, std 11.68, range [36.41, 90.38]